Protein AF-A0A7W1EL22-F1 (afdb_monomer)

Sequence (175 aa):
MNAGDLVKHTGKPEWGIGVVVDCTGDKCTIHFEQKGRLVLQLAAAGPHLAAVPRAGVAADSALLDATRWHSIALPAEQRVKKSKATTTTGAACATCIRPLNRSQYSEDKKLKSCPRCSSKDGREHVFYDYPDAFGQTDARVSDASPDGAQSYCATCRTNDEPLRGARRCSSIALR

Solvent-accessible surface area (backbone atoms only — not comparable to full-atom values): 10234 Å² total; per-residue (Å²): 136,53,63,74,41,39,32,29,38,72,89,43,64,83,30,40,61,18,32,26,69,40,66,62,87,64,34,32,35,30,42,18,74,70,67,39,80,41,81,39,45,41,86,76,40,46,91,34,49,44,78,48,65,76,89,78,53,68,92,83,43,71,89,73,43,77,71,55,64,72,62,70,54,72,72,84,83,70,73,68,75,78,69,77,80,70,81,66,88,47,52,45,14,78,72,78,65,48,49,17,70,49,64,48,66,38,84,84,56,46,30,36,23,22,18,66,55,4,50,72,64,51,44,41,37,32,24,35,55,41,60,77,44,34,39,64,40,78,95,48,45,39,95,95,35,74,70,6,61,49,72,44,31,48,36,74,71,69,74,53,74,82,67,86,82,64,41,45,44,84,80,44,83,75,126

Foldseek 3Di:
DAALWWKAFQVCCQQPIWGFHHDDPQWTWIQGPRPGTDIDGCVVRVVRIDTDPPVPDPPPDCSVDPVSVVVVPDPPVPPPPPPVPPPPVAQAAQQPRHHLLFWDAAPVSQKIFASVVSSVVSHWTWIDGPPVQFDADPVQCDPVRNRNTHNHGPCVVVVHDDDPPIDTPVRGDRD

Nearest PDB structures (foldseek):
  7egt-assembly2_B  TM=9.071E-01  e=9.496E-03  Thermus thermophilus
  8vp6-assembly1_B  TM=7.634E-01  e=5.469E-01  Acetivibrio thermocellus ATCC 27405
  9f6c-assembly2_B  TM=6.593E-01  e=3.825E-01  Bos taurus
  6v9z-assembly1_B  TM=7.466E-01  e=2.427E+00  Acetivibrio thermocellus ATCC 27405
  7t56-assembly1_B  TM=8.479E-01  e=3.471E+00  Acetivibrio thermocellus

Mean predicted aligned error: 17.58 Å

Structure (mmCIF, N/CA/C/O backbone):
data_AF-A0A7W1EL22-F1
#
_entry.id   AF-A0A7W1EL22-F1
#
loop_
_atom_site.group_PDB
_atom_site.id
_atom_site.type_symbol
_atom_site.label_atom_id
_atom_site.label_alt_id
_atom_site.label_comp_id
_atom_site.label_asym_id
_atom_site.label_entity_id
_atom_site.label_seq_id
_atom_site.pdbx_PDB_ins_code
_atom_site.Cartn_x
_atom_site.Cartn_y
_atom_site.Cartn_z
_atom_site.occupancy
_atom_site.B_iso_or_equiv
_atom_site.auth_seq_id
_atom_site.auth_comp_id
_atom_site.auth_asym_id
_atom_site.auth_atom_id
_atom_site.pdbx_PDB_model_num
ATOM 1 N N . MET A 1 1 ? -15.510 26.314 23.725 1.00 65.56 1 MET A N 1
ATOM 2 C CA . MET A 1 1 ? -14.854 25.170 24.390 1.00 65.56 1 MET A CA 1
ATOM 3 C C . MET A 1 1 ? -13.384 25.508 24.451 1.00 65.56 1 MET A C 1
ATOM 5 O O . MET A 1 1 ? -12.815 25.806 23.410 1.00 65.56 1 MET A O 1
ATOM 9 N N . ASN A 1 2 ? -12.817 25.543 25.644 1.00 69.75 2 ASN A N 1
ATOM 10 C CA . ASN A 1 2 ? -11.415 25.829 25.901 1.00 69.75 2 ASN A CA 1
ATOM 11 C C . ASN A 1 2 ? -10.705 24.547 26.347 1.00 69.75 2 ASN A C 1
ATOM 13 O O . ASN A 1 2 ? -11.344 23.592 26.792 1.00 69.75 2 ASN A O 1
ATOM 17 N N . ALA A 1 3 ? -9.377 24.525 26.244 1.00 73.69 3 ALA A N 1
ATOM 18 C CA . ALA A 1 3 ? -8.584 23.467 26.859 1.00 73.69 3 ALA A CA 1
ATOM 19 C C . ALA A 1 3 ? -8.861 23.420 28.375 1.00 73.69 3 ALA A C 1
ATOM 21 O O . ALA A 1 3 ? -8.898 24.453 29.042 1.00 73.69 3 ALA A O 1
ATOM 22 N N . GLY A 1 4 ? -9.098 22.221 28.901 1.00 72.06 4 GLY A N 1
ATOM 23 C CA . GLY A 1 4 ? -9.503 21.966 30.282 1.00 72.06 4 GLY A CA 1
ATOM 24 C C . GLY A 1 4 ? -11.015 21.858 30.510 1.00 72.06 4 GLY A C 1
ATOM 25 O O . GLY A 1 4 ? -11.419 21.445 31.597 1.00 72.06 4 GLY A O 1
ATOM 26 N N . ASP A 1 5 ? -11.860 22.177 29.521 1.00 78.81 5 ASP A N 1
ATOM 27 C CA . ASP A 1 5 ? -13.311 22.008 29.659 1.00 78.81 5 ASP A CA 1
ATOM 28 C C . ASP A 1 5 ? -13.713 20.528 29.663 1.00 78.81 5 ASP A C 1
ATOM 30 O O . ASP A 1 5 ? -13.259 19.730 28.838 1.00 78.81 5 ASP A O 1
ATOM 34 N N . LEU A 1 6 ? -14.623 20.173 30.571 1.00 82.75 6 LEU A N 1
ATOM 35 C CA . LEU A 1 6 ? -15.207 18.838 30.655 1.00 82.75 6 LEU A CA 1
ATOM 36 C C . LEU A 1 6 ? -16.430 18.749 29.748 1.00 82.75 6 LEU A C 1
ATOM 38 O O . LEU A 1 6 ? -17.367 19.546 29.837 1.00 82.75 6 LEU A O 1
ATOM 42 N N . VAL A 1 7 ? -16.435 17.745 28.884 1.00 85.44 7 VAL A N 1
ATOM 43 C CA . VAL A 1 7 ? -17.465 17.525 27.876 1.00 85.44 7 VAL A CA 1
ATOM 44 C C . VAL A 1 7 ? -17.896 16.067 27.882 1.00 85.44 7 VAL A C 1
ATOM 46 O O . VAL A 1 7 ? -17.086 15.157 28.013 1.00 85.44 7 VAL A O 1
ATOM 49 N N . LYS A 1 8 ? -19.189 15.817 27.702 1.00 86.06 8 LYS A N 1
ATOM 50 C CA . LYS A 1 8 ? -19.729 14.476 27.459 1.00 86.06 8 LYS A CA 1
ATOM 51 C C . LYS A 1 8 ? -20.342 14.421 26.072 1.00 86.06 8 LYS A C 1
ATOM 53 O O . LYS A 1 8 ? -20.969 15.384 25.628 1.00 86.06 8 LYS A O 1
ATOM 58 N N . HIS A 1 9 ? -20.194 13.288 25.397 1.00 83.56 9 HIS A N 1
ATOM 59 C CA . HIS A 1 9 ? -20.795 13.102 24.084 1.00 83.56 9 HIS A CA 1
ATOM 60 C C . HIS A 1 9 ? -22.232 12.573 24.223 1.00 83.56 9 HIS A C 1
ATOM 62 O O . HIS A 1 9 ? -22.445 11.436 24.638 1.00 83.56 9 HIS A O 1
ATOM 68 N N . THR A 1 10 ? -23.235 13.373 23.863 1.00 81.00 10 THR A N 1
ATOM 69 C CA . THR A 1 10 ? -24.665 13.043 24.012 1.00 81.00 10 THR A CA 1
ATOM 70 C C . THR A 1 10 ? -25.090 11.870 23.134 1.00 81.00 10 THR A C 1
ATOM 72 O O . THR A 1 10 ? -25.875 11.036 23.568 1.00 81.00 10 THR A O 1
ATOM 75 N N . GLY A 1 11 ? -24.523 11.745 21.930 1.00 79.69 11 GLY A N 1
ATOM 76 C CA . GLY A 1 11 ? -24.795 10.614 21.036 1.00 79.69 11 GLY A CA 1
ATOM 77 C C . GLY A 1 11 ? -24.053 9.322 21.402 1.00 79.69 11 GLY A C 1
ATOM 78 O O . GLY A 1 11 ? -24.333 8.274 20.828 1.00 79.69 11 GLY A O 1
ATOM 79 N N . LYS A 1 12 ? -23.075 9.392 22.318 1.00 78.69 12 LYS A N 1
ATOM 80 C CA . LYS A 1 12 ? -22.185 8.279 22.685 1.00 78.69 12 LYS A CA 1
ATOM 81 C C . LYS A 1 12 ? -21.843 8.336 24.178 1.00 78.69 12 LYS A C 1
ATOM 83 O O . LYS A 1 12 ? -20.697 8.610 24.533 1.00 78.69 12 LYS A O 1
ATOM 88 N N . PRO A 1 13 ? -22.825 8.061 25.057 1.00 76.19 13 PRO A N 1
ATOM 89 C CA . PRO A 1 13 ? -22.608 8.092 26.503 1.00 76.19 13 PRO A CA 1
ATOM 90 C C . PRO A 1 13 ? -21.583 7.044 26.970 1.00 76.19 13 PRO A C 1
ATOM 92 O O . PRO A 1 13 ? -20.937 7.241 27.992 1.00 76.19 13 PRO A O 1
ATOM 95 N N . GLU A 1 14 ? -21.378 5.976 26.187 1.00 77.56 14 GLU A N 1
ATOM 96 C CA . GLU A 1 14 ? -20.366 4.928 26.404 1.00 77.56 14 GLU A CA 1
ATOM 97 C C . GLU A 1 14 ? -18.918 5.455 26.477 1.00 77.56 14 GLU A C 1
ATOM 99 O O . GLU A 1 14 ? -18.052 4.782 27.024 1.00 77.56 14 GLU A O 1
ATOM 104 N N . TRP A 1 15 ? -18.628 6.653 25.953 1.00 81.19 15 TRP A N 1
ATOM 105 C CA . TRP A 1 15 ? -17.283 7.242 26.030 1.00 81.19 15 TRP A CA 1
ATOM 106 C C . TRP A 1 15 ? -16.985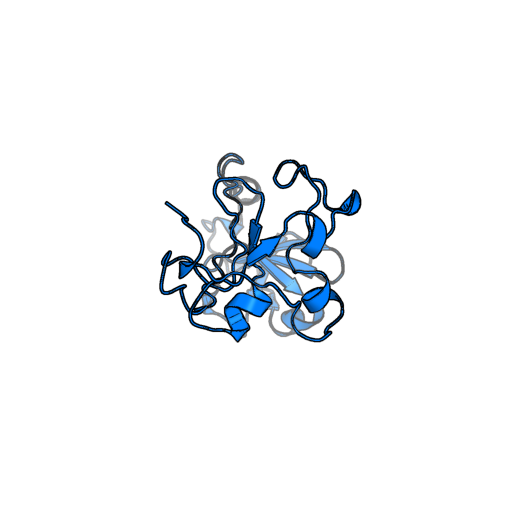 7.874 27.394 1.00 81.19 15 TRP A C 1
ATOM 108 O O . TRP A 1 15 ? -15.826 8.164 27.696 1.00 81.19 15 TRP A O 1
ATOM 118 N N . GLY A 1 16 ? -18.010 8.049 28.228 1.00 80.75 16 GLY A N 1
ATOM 119 C CA . GLY A 1 16 ? -17.889 8.699 29.524 1.00 80.75 16 GLY A CA 1
ATOM 120 C C . GLY A 1 16 ? -17.652 10.204 29.407 1.00 80.75 16 GLY A C 1
ATOM 121 O O . GLY A 1 16 ? -17.974 10.845 28.400 1.00 80.75 16 GLY A O 1
ATOM 122 N N . ILE A 1 17 ? -17.104 10.777 30.477 1.00 82.56 17 ILE A N 1
ATOM 123 C CA . ILE A 1 17 ? -16.713 12.184 30.515 1.00 82.56 17 ILE A CA 1
ATOM 124 C C . ILE A 1 17 ? -15.363 12.308 29.815 1.00 82.56 17 ILE A C 1
ATOM 126 O O . ILE A 1 17 ? -14.441 11.526 30.046 1.00 82.56 17 ILE A O 1
ATOM 130 N N . GLY A 1 18 ? -15.273 13.273 28.914 1.00 83.69 18 GLY A N 1
ATOM 131 C CA . GLY A 1 18 ? -14.040 13.650 28.265 1.00 83.69 18 GLY A CA 1
ATOM 132 C C . GLY A 1 18 ? -13.611 15.039 28.659 1.00 83.69 18 GLY A C 1
ATOM 133 O O . GLY A 1 18 ? -14.397 15.854 29.136 1.00 83.69 18 GLY A O 1
ATOM 134 N N . VAL A 1 19 ? -12.337 15.306 28.443 1.00 85.00 19 VAL A N 1
ATOM 135 C CA . VAL A 1 19 ? -11.763 16.605 28.722 1.00 85.00 19 VAL A CA 1
ATOM 136 C C . VAL A 1 19 ? -11.040 17.145 27.508 1.00 85.00 19 VAL A C 1
ATOM 138 O O . VAL A 1 19 ? -10.317 16.423 26.818 1.00 85.00 19 VAL A O 1
ATOM 141 N N . VAL A 1 20 ? -11.294 18.407 27.194 1.00 84.81 20 VAL A N 1
ATOM 142 C CA . VAL A 1 20 ? -10.697 19.075 26.044 1.00 84.81 20 VAL A CA 1
ATOM 143 C C . VAL A 1 20 ? -9.217 19.289 26.346 1.00 84.81 20 VAL A C 1
ATOM 145 O O . VAL A 1 20 ? -8.860 20.017 27.263 1.00 84.81 20 VAL A O 1
ATOM 148 N N . VAL A 1 21 ? -8.346 18.634 25.591 1.00 81.88 21 VAL A N 1
ATOM 149 C CA . VAL A 1 21 ? -6.890 18.763 25.724 1.00 81.88 21 VAL A CA 1
ATOM 150 C C . VAL A 1 21 ? -6.404 19.984 24.958 1.00 81.88 21 VAL A C 1
ATOM 152 O O . VAL A 1 21 ? -5.598 20.753 25.461 1.00 81.88 21 VAL A O 1
ATOM 155 N N . ASP A 1 22 ? -6.901 20.151 23.735 1.00 79.19 22 ASP A N 1
ATOM 156 C CA . ASP A 1 22 ? -6.503 21.231 22.842 1.00 79.19 22 ASP A CA 1
ATOM 157 C C . ASP A 1 22 ? -7.590 21.464 21.792 1.00 79.19 22 ASP A C 1
ATOM 159 O O . ASP A 1 22 ? -8.222 20.508 21.338 1.00 79.19 22 ASP A O 1
ATOM 163 N N . CYS A 1 23 ? -7.786 22.712 21.381 1.00 78.50 23 CYS A N 1
ATOM 164 C CA . CYS A 1 23 ? -8.626 23.054 20.241 1.00 78.50 23 CYS A CA 1
ATOM 165 C C . CYS A 1 23 ? -7.804 23.886 19.261 1.00 78.50 23 CYS A C 1
ATOM 167 O O . CYS A 1 23 ? -7.547 25.064 19.494 1.00 78.50 23 CYS A O 1
ATOM 169 N N . THR A 1 24 ? -7.426 23.268 18.145 1.00 77.56 24 THR A N 1
ATOM 170 C CA . THR A 1 24 ? -6.700 23.925 17.059 1.00 77.56 24 THR A CA 1
ATOM 171 C C . THR A 1 24 ? -7.654 24.116 15.879 1.00 77.56 24 THR A C 1
ATOM 173 O O . THR A 1 24 ? -7.997 23.157 15.179 1.00 77.56 24 THR A O 1
ATOM 176 N N . GLY A 1 25 ? -8.083 25.362 15.651 1.00 80.44 25 GLY A N 1
ATOM 177 C CA . GLY A 1 25 ? -8.998 25.729 14.564 1.00 80.44 25 GLY A CA 1
ATOM 178 C C . GLY A 1 25 ? -10.328 24.973 14.651 1.00 80.44 25 GLY A C 1
ATOM 179 O O . GLY A 1 25 ? -11.027 25.043 15.657 1.00 80.44 25 GLY A O 1
ATOM 180 N N . ASP A 1 26 ? -10.654 24.203 13.613 1.00 83.69 26 ASP A N 1
ATOM 181 C CA . ASP A 1 26 ? -11.903 23.433 13.507 1.00 83.69 26 ASP A CA 1
ATOM 182 C C . ASP A 1 26 ? -11.867 22.054 14.189 1.00 83.69 26 ASP A C 1
ATOM 184 O O . ASP A 1 26 ? -12.791 21.248 14.029 1.00 83.69 26 ASP A O 1
ATOM 188 N N . LYS A 1 27 ? -10.783 21.719 14.897 1.00 82.69 27 LYS A N 1
ATOM 189 C CA . LYS A 1 27 ? -10.592 20.404 15.521 1.00 82.69 27 LYS A CA 1
ATOM 190 C C . LYS A 1 27 ? -10.289 20.553 17.003 1.00 82.69 27 LYS A C 1
ATOM 192 O O . LYS A 1 27 ? -9.350 21.243 17.382 1.00 82.69 27 LYS A O 1
ATOM 197 N N . CYS A 1 28 ? -11.031 19.822 17.825 1.00 83.62 28 CYS A N 1
ATOM 198 C CA . CYS A 1 28 ? -10.761 19.700 19.249 1.00 83.62 28 CYS A CA 1
ATOM 199 C C . CYS A 1 28 ? -10.306 18.279 19.575 1.00 83.62 28 CYS A C 1
ATOM 201 O O . CYS A 1 28 ? -10.952 17.289 19.229 1.00 83.62 28 CYS A O 1
ATOM 203 N N . THR A 1 29 ? -9.173 18.181 20.255 1.00 84.94 29 THR A N 1
ATOM 204 C CA . THR A 1 29 ? -8.691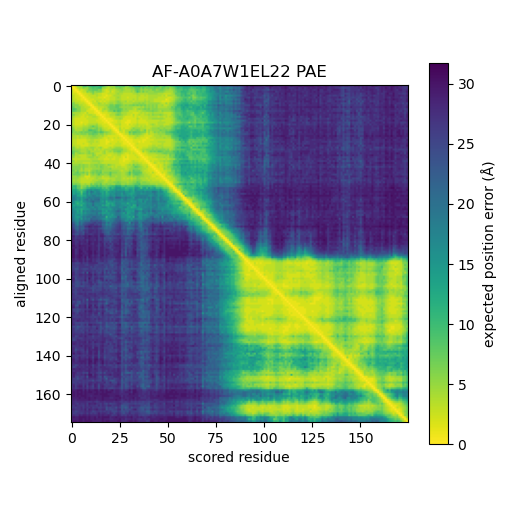 16.955 20.875 1.00 84.94 29 THR A CA 1
ATOM 205 C C . THR A 1 29 ? -9.342 16.830 22.240 1.00 84.94 29 THR A C 1
ATOM 207 O O . THR A 1 29 ? -9.096 17.649 23.118 1.00 84.94 29 THR A O 1
ATOM 210 N N . ILE A 1 30 ? -10.140 15.789 22.436 1.00 87.06 30 ILE A N 1
ATOM 211 C CA . ILE A 1 30 ? -10.794 15.474 23.702 1.00 87.06 30 ILE A CA 1
ATOM 212 C C . ILE A 1 30 ? -10.291 14.113 24.176 1.00 87.06 30 ILE A C 1
ATOM 214 O O . ILE A 1 30 ? -10.259 13.150 23.412 1.00 87.06 30 ILE A O 1
ATOM 218 N N . HIS A 1 31 ? -9.877 14.025 25.433 1.00 84.06 31 HIS A N 1
ATOM 219 C CA . HIS A 1 31 ? -9.520 12.768 26.073 1.00 84.06 31 HIS A CA 1
ATOM 220 C C . HIS A 1 31 ? -10.715 12.249 26.863 1.00 84.06 31 HIS A C 1
ATOM 222 O O . HIS A 1 31 ? -11.047 12.802 27.905 1.00 84.06 31 HIS A O 1
ATOM 228 N N . PHE A 1 32 ? -11.381 11.223 26.343 1.00 83.75 32 PHE A N 1
ATOM 229 C CA . PHE A 1 32 ? -12.492 10.553 27.013 1.00 83.75 32 PHE A CA 1
ATOM 230 C C . PHE A 1 32 ? -11.970 9.475 27.956 1.00 83.75 32 PHE A C 1
ATOM 232 O O . PHE A 1 32 ? -11.065 8.733 27.584 1.00 83.75 32 PHE A O 1
ATOM 239 N N . GLU A 1 33 ? -12.563 9.346 29.140 1.00 79.31 33 GLU A N 1
ATOM 240 C CA . GLU A 1 33 ? -12.137 8.358 30.138 1.00 79.31 33 GLU A CA 1
ATOM 241 C C . GLU A 1 33 ? -12.182 6.919 29.600 1.00 79.31 33 GLU A C 1
ATOM 243 O O . GLU A 1 33 ? -11.217 6.173 29.733 1.00 79.31 33 GLU A O 1
ATOM 248 N N . GLN A 1 34 ? -13.277 6.546 28.931 1.00 74.31 34 GLN A N 1
ATOM 249 C CA . GLN A 1 34 ? -13.514 5.160 28.508 1.00 74.31 34 GLN A CA 1
ATOM 250 C C . GLN A 1 34 ? -12.998 4.873 27.092 1.00 74.31 34 GLN A C 1
ATOM 252 O O . GLN A 1 34 ? -12.689 3.736 26.737 1.00 74.31 34 GLN A O 1
ATOM 257 N N . LYS A 1 35 ? -12.906 5.908 26.248 1.00 73.19 35 LYS A N 1
ATOM 258 C CA . LYS A 1 35 ? -12.500 5.778 24.839 1.00 73.19 35 LYS A CA 1
ATOM 259 C C . LYS A 1 35 ? -11.044 6.177 24.588 1.00 73.19 35 LYS A C 1
ATOM 261 O O . LYS A 1 35 ? -10.467 5.755 23.583 1.00 73.19 35 LYS A O 1
ATOM 266 N N . GLY A 1 36 ? -10.457 6.977 25.472 1.00 77.69 36 GLY A N 1
ATOM 267 C CA . GLY A 1 36 ? -9.146 7.589 25.299 1.00 77.69 36 GLY A CA 1
ATOM 268 C C . GLY A 1 36 ? -9.177 8.831 24.403 1.00 77.69 36 GLY A C 1
ATOM 269 O O . GLY A 1 36 ? -10.194 9.514 24.254 1.00 77.69 36 GLY A O 1
ATOM 270 N N . ARG A 1 37 ? -8.024 9.159 23.807 1.00 81.88 37 ARG A N 1
ATOM 271 C CA . ARG A 1 37 ? -7.816 10.404 23.048 1.00 81.88 37 ARG A CA 1
ATOM 272 C C . ARG A 1 37 ? -8.530 10.363 21.704 1.00 81.88 37 ARG A C 1
ATOM 274 O O . ARG A 1 37 ? -8.223 9.523 20.861 1.00 81.88 37 ARG A O 1
ATOM 281 N N . LEU A 1 38 ? -9.403 11.335 21.470 1.00 82.19 38 LEU A N 1
ATOM 282 C CA . LEU A 1 38 ? -10.167 11.475 20.242 1.00 82.19 38 LEU A CA 1
ATOM 283 C C . LEU A 1 38 ? -10.039 12.894 19.691 1.00 82.19 38 LEU A C 1
ATOM 285 O O . LEU A 1 38 ? -10.204 13.871 20.411 1.00 82.19 38 LEU A O 1
ATOM 289 N N . VAL A 1 39 ? -9.749 13.010 18.399 1.00 85.38 39 VAL A N 1
ATOM 290 C CA . VAL A 1 39 ? -9.766 14.298 17.699 1.00 85.38 39 VAL A CA 1
ATOM 291 C C . VAL A 1 39 ? -11.099 14.406 16.983 1.00 85.38 39 VAL A C 1
ATOM 293 O O . VAL A 1 39 ? -11.380 13.634 16.068 1.00 85.38 39 VAL A O 1
ATOM 296 N N . LEU A 1 40 ? -11.922 15.345 17.422 1.00 83.69 40 LEU A N 1
ATOM 297 C CA . LEU A 1 40 ? -13.249 15.588 16.886 1.00 83.69 40 LEU A CA 1
ATOM 298 C C . LEU A 1 40 ? -13.253 16.891 16.091 1.00 83.69 40 LEU A C 1
ATOM 300 O O . LEU A 1 40 ? -12.656 17.886 16.500 1.00 83.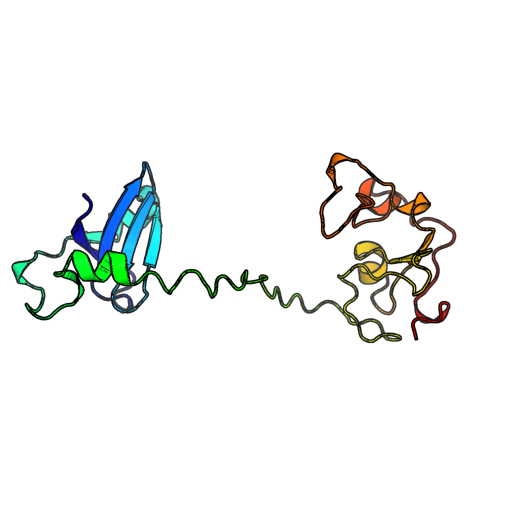69 40 LEU A O 1
ATOM 304 N N . GLN A 1 41 ? -13.932 16.889 14.943 1.00 84.31 41 GLN A N 1
ATOM 305 C CA . GLN A 1 41 ? -14.210 18.133 14.232 1.00 84.31 41 GLN A CA 1
ATOM 306 C C . GLN A 1 41 ? -15.320 18.885 14.954 1.00 84.31 41 GLN A C 1
ATOM 308 O O . GLN A 1 41 ? -16.403 18.335 15.154 1.00 84.31 41 GLN A O 1
ATOM 313 N N . LEU A 1 42 ? -15.063 20.140 15.313 1.00 79.44 42 LEU A N 1
ATOM 314 C CA . LEU A 1 42 ? -15.974 20.947 16.117 1.00 79.44 42 LEU A CA 1
ATOM 315 C C . LEU A 1 42 ? -17.315 21.176 15.405 1.00 79.44 42 LEU A C 1
ATOM 317 O O . LEU A 1 42 ? -18.353 21.117 16.050 1.00 79.44 42 LEU A O 1
ATOM 321 N N . ALA A 1 43 ? -17.315 21.324 14.077 1.00 78.69 43 ALA A N 1
ATOM 322 C CA . ALA A 1 43 ? -18.542 21.477 13.291 1.00 78.69 43 ALA A CA 1
ATOM 323 C C . ALA A 1 43 ? -19.471 20.247 13.357 1.00 78.69 43 ALA A C 1
ATOM 325 O O . ALA A 1 43 ? -20.688 20.393 13.393 1.00 78.69 43 ALA A O 1
ATOM 326 N N . ALA A 1 44 ? -18.906 19.035 13.398 1.00 79.25 44 ALA A N 1
ATOM 327 C CA . ALA A 1 44 ? -19.679 17.792 13.418 1.00 79.25 44 ALA A CA 1
ATOM 328 C C . ALA A 1 44 ? -20.005 17.325 14.844 1.00 79.25 44 ALA A C 1
ATOM 330 O O . ALA A 1 44 ? -21.086 16.806 15.104 1.00 79.25 44 ALA A O 1
ATOM 331 N N . ALA A 1 45 ? -19.065 17.497 15.775 1.00 76.12 45 ALA A N 1
ATOM 332 C CA . ALA A 1 45 ? -19.200 17.021 17.147 1.00 76.12 45 ALA A CA 1
ATOM 333 C C . ALA A 1 45 ? -19.784 18.069 18.099 1.00 76.12 45 ALA A C 1
ATOM 335 O O . ALA A 1 45 ? -20.379 17.693 19.101 1.00 76.12 45 ALA A O 1
ATOM 336 N N . GLY A 1 46 ? -19.657 19.362 17.793 1.00 75.38 46 GLY A N 1
ATOM 337 C CA . GLY A 1 46 ? -20.185 20.473 18.587 1.00 75.38 46 GLY A CA 1
ATOM 338 C C . GLY A 1 46 ? -21.628 20.287 19.073 1.00 75.38 46 GLY A C 1
ATOM 339 O O . GLY A 1 46 ? -21.839 20.375 20.281 1.00 75.38 46 GLY A O 1
ATOM 340 N N . PRO A 1 47 ? -22.611 19.947 18.211 1.00 80.44 47 PRO A N 1
ATOM 341 C CA . PRO A 1 47 ? -23.995 19.727 18.653 1.00 80.44 47 PRO A CA 1
ATOM 342 C C . PRO A 1 47 ? -24.172 18.492 19.551 1.00 80.44 47 PRO A C 1
ATOM 344 O O . PRO A 1 47 ? -25.178 18.368 20.248 1.00 80.44 47 PRO A O 1
ATOM 347 N N . HIS A 1 48 ? -23.204 17.575 19.556 1.00 81.12 48 HIS A N 1
ATOM 348 C CA . HIS A 1 48 ? -23.223 16.360 20.365 1.00 81.12 48 HIS A CA 1
ATOM 349 C C . HIS A 1 48 ? -22.342 16.445 21.614 1.00 81.12 48 HIS A C 1
ATOM 351 O O . HIS A 1 48 ? -22.306 15.497 22.393 1.00 81.12 48 HIS A O 1
ATOM 357 N N . LEU A 1 49 ? -21.635 17.550 21.837 1.00 79.88 49 LEU A N 1
ATOM 358 C CA . LEU A 1 49 ? -20.781 17.744 23.003 1.00 79.88 49 LEU A CA 1
ATOM 359 C C . LEU A 1 49 ? -21.503 18.635 24.015 1.00 79.88 49 LEU A C 1
ATOM 361 O O . LEU A 1 49 ? -21.610 19.845 23.840 1.00 79.88 49 LEU A O 1
ATOM 365 N N . ALA A 1 50 ? -21.988 18.027 25.095 1.00 82.12 50 ALA A N 1
ATOM 366 C CA . ALA A 1 50 ? -22.581 18.752 26.210 1.00 82.12 50 ALA A CA 1
ATOM 367 C C . ALA A 1 50 ? -21.507 19.070 27.255 1.00 82.12 50 ALA A C 1
ATOM 369 O O . ALA A 1 50 ? -20.796 18.170 27.707 1.00 82.12 50 ALA A O 1
ATOM 370 N N . ALA A 1 51 ? -21.411 20.335 27.664 1.00 78.81 51 ALA A N 1
ATOM 371 C CA . ALA A 1 51 ? -20.544 20.739 28.765 1.00 78.81 51 ALA A CA 1
ATOM 372 C C . ALA A 1 51 ? -21.012 20.091 30.078 1.00 78.81 51 ALA A C 1
ATOM 374 O O . ALA A 1 51 ? -22.211 20.040 30.368 1.00 78.81 51 ALA A O 1
ATOM 375 N N . VAL A 1 52 ? -20.065 19.585 30.866 1.00 74.44 52 VAL A N 1
ATOM 376 C CA . VAL A 1 52 ? -20.327 18.996 32.183 1.00 74.44 52 VAL A CA 1
ATOM 377 C C . VAL A 1 52 ? -19.767 19.938 33.248 1.00 74.44 52 VAL A C 1
ATOM 379 O O . VAL A 1 52 ? -18.572 20.235 33.217 1.00 74.44 52 VAL A O 1
ATOM 382 N N . PRO A 1 53 ? -20.586 20.431 34.197 1.00 66.44 53 PRO A N 1
ATOM 383 C CA . PRO A 1 53 ? -20.077 21.271 35.270 1.00 66.44 53 PRO A CA 1
ATOM 384 C C . PRO A 1 53 ? -19.108 20.467 36.142 1.00 66.44 53 PRO A C 1
ATOM 386 O O . PRO A 1 53 ? -19.409 19.344 36.549 1.00 66.44 53 PRO A O 1
ATOM 389 N N . ARG A 1 54 ? -17.960 21.069 36.478 1.00 57.75 54 ARG A N 1
ATOM 390 C CA . ARG A 1 54 ? -16.916 20.461 37.329 1.00 57.75 54 ARG A CA 1
ATOM 391 C C . ARG A 1 54 ? -17.437 19.973 38.687 1.00 57.75 54 ARG A C 1
ATOM 393 O O . ARG A 1 54 ? -16.847 19.071 39.261 1.00 57.75 54 ARG A O 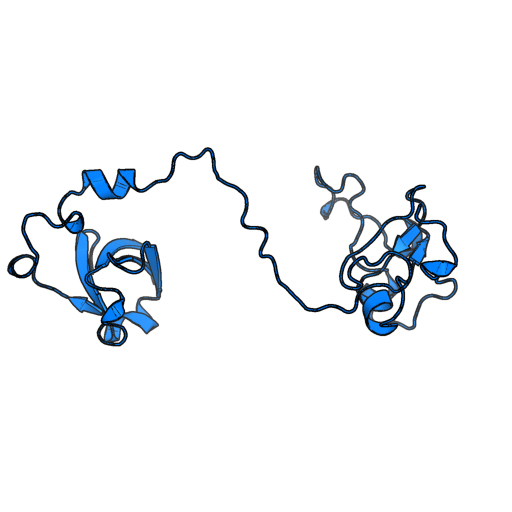1
ATOM 400 N N . ALA A 1 55 ? -18.556 20.519 39.167 1.00 56.03 55 ALA A N 1
ATOM 401 C CA . ALA A 1 55 ? -19.224 20.096 40.399 1.00 56.03 55 ALA A CA 1
ATOM 402 C C . ALA A 1 55 ? -19.835 18.678 40.337 1.00 56.03 55 ALA A C 1
ATOM 404 O O . ALA A 1 55 ? -20.148 18.111 41.376 1.00 56.03 55 ALA A O 1
ATOM 405 N N . GLY A 1 56 ? -20.020 18.109 39.139 1.00 51.75 56 GLY A N 1
ATOM 406 C CA . GLY A 1 56 ? -20.603 16.778 38.938 1.00 51.75 56 GLY A CA 1
ATOM 407 C C . GLY A 1 56 ? -19.589 15.652 38.720 1.00 51.75 56 GLY A C 1
ATOM 408 O O . GLY A 1 56 ? -19.995 14.545 38.377 1.00 51.75 56 GLY A O 1
ATOM 409 N N . VAL A 1 57 ? -18.286 15.921 38.857 1.00 54.25 57 VAL A N 1
ATOM 410 C CA . VAL A 1 57 ? -17.221 14.932 38.630 1.00 54.25 57 VAL A CA 1
ATOM 411 C C . VAL A 1 57 ? -16.579 14.567 39.962 1.00 54.25 57 VAL A C 1
ATOM 413 O O . VAL A 1 57 ? -16.256 15.448 40.755 1.00 54.25 57 VAL A O 1
ATOM 416 N N . ALA A 1 58 ? -16.426 13.265 40.220 1.00 54.00 58 ALA A N 1
ATOM 417 C CA . ALA A 1 58 ? -15.822 12.765 41.451 1.00 54.00 58 ALA A CA 1
ATOM 418 C C . ALA A 1 58 ? -14.431 13.388 41.658 1.00 54.00 58 ALA A C 1
ATOM 420 O O . ALA A 1 58 ? -13.627 13.423 40.727 1.00 54.00 58 ALA A O 1
ATOM 421 N N . ALA A 1 59 ? -14.146 13.855 42.876 1.00 52.91 59 ALA A N 1
ATOM 422 C CA . ALA A 1 59 ? -12.900 14.549 43.218 1.00 52.91 59 ALA A CA 1
ATOM 423 C C . ALA A 1 59 ? -11.626 13.702 42.993 1.00 52.91 59 ALA A C 1
ATOM 425 O O . ALA A 1 59 ? -10.544 14.263 42.868 1.00 52.91 59 ALA A O 1
ATOM 426 N N . ASP A 1 60 ? -11.767 12.375 42.898 1.00 51.75 60 ASP A N 1
ATOM 427 C CA . ASP A 1 60 ? -10.690 11.415 42.604 1.00 51.75 60 ASP A CA 1
ATOM 428 C C . ASP A 1 60 ? -10.506 11.140 41.094 1.00 51.75 60 ASP A C 1
ATOM 430 O O . ASP A 1 60 ? -9.626 10.390 40.673 1.00 51.75 60 ASP A O 1
ATOM 434 N N . SER A 1 61 ? -11.336 11.734 40.230 1.00 54.00 61 SER A N 1
ATOM 435 C CA . SER A 1 61 ? -11.256 11.460 38.798 1.00 54.00 61 SER A CA 1
ATOM 436 C C . SER A 1 61 ? -9.938 11.993 38.227 1.00 54.00 61 SER A C 1
ATOM 438 O O . SER A 1 61 ? -9.612 13.178 38.330 1.00 54.00 61 SER A O 1
ATOM 440 N N . ALA A 1 62 ? -9.190 11.106 37.561 1.00 55.47 62 ALA A N 1
ATOM 441 C CA . ALA A 1 62 ? -7.913 11.386 36.895 1.00 55.47 62 ALA A CA 1
ATOM 442 C C . ALA A 1 62 ? -7.981 12.551 35.884 1.00 55.47 62 ALA A C 1
ATOM 444 O O . ALA A 1 62 ? -6.952 13.093 35.483 1.00 55.47 62 ALA A O 1
ATOM 445 N N . LEU A 1 63 ? -9.197 12.938 35.493 1.00 52.34 63 LEU A N 1
ATOM 446 C CA . LEU A 1 63 ? -9.521 14.080 34.649 1.00 52.34 63 LEU A CA 1
ATOM 447 C C . LEU A 1 63 ? -9.419 15.440 35.358 1.00 52.34 63 LEU A C 1
ATOM 449 O O . LEU A 1 63 ? -9.615 16.447 34.696 1.00 52.34 63 LEU A O 1
ATOM 453 N N . LEU A 1 64 ? -9.149 15.523 36.664 1.00 56.22 64 LEU A N 1
ATOM 454 C CA . LEU A 1 64 ? -8.891 16.806 37.341 1.00 56.22 64 LEU A CA 1
ATOM 455 C C . LEU A 1 64 ? -7.399 17.098 37.539 1.00 56.22 64 LEU A C 1
ATOM 457 O O . LEU A 1 64 ? -7.036 18.250 37.777 1.00 56.22 64 LEU A O 1
ATOM 461 N N . ASP A 1 65 ? -6.533 16.092 37.395 1.00 55.56 65 ASP A N 1
ATOM 462 C CA . ASP A 1 65 ? -5.091 16.254 37.568 1.00 55.56 65 ASP A CA 1
ATOM 463 C C . ASP A 1 65 ? -4.405 16.568 36.229 1.00 55.56 65 ASP A C 1
ATOM 465 O O . ASP A 1 65 ? -4.106 15.677 35.433 1.00 55.56 65 ASP A O 1
ATOM 469 N N . ALA A 1 66 ? -4.162 17.856 35.967 1.00 52.66 66 ALA A N 1
ATOM 470 C CA . ALA A 1 66 ? -3.530 18.352 34.736 1.00 52.66 66 ALA A CA 1
ATOM 471 C C . ALA A 1 66 ? -2.137 17.740 34.449 1.00 52.66 66 ALA A C 1
ATOM 473 O O . ALA A 1 66 ? -1.708 17.667 33.290 1.00 52.66 66 ALA A O 1
ATOM 474 N N . THR A 1 67 ? -1.441 17.259 35.484 1.00 51.62 67 THR A N 1
ATOM 475 C CA . THR A 1 67 ? -0.123 16.605 35.392 1.00 51.62 67 THR A CA 1
ATOM 476 C C . THR A 1 67 ? -0.243 15.184 34.837 1.00 51.62 67 THR A C 1
ATOM 478 O O . THR A 1 67 ? 0.613 14.705 34.083 1.00 51.62 67 THR A O 1
ATOM 481 N N . ARG A 1 68 ? -1.353 14.508 35.143 1.00 52.03 68 ARG A N 1
ATOM 482 C CA . ARG A 1 68 ? -1.618 13.134 34.717 1.00 52.03 68 ARG A CA 1
ATOM 483 C C . ARG A 1 68 ? -1.918 13.016 33.224 1.00 52.03 68 ARG A C 1
ATOM 485 O O . ARG A 1 68 ? -1.665 11.965 32.652 1.00 52.03 68 ARG A O 1
ATOM 492 N N . TRP A 1 69 ? -2.370 14.074 32.549 1.00 52.94 69 TRP A N 1
ATOM 493 C CA . TRP A 1 69 ? -2.742 13.986 31.128 1.00 52.94 69 TRP A CA 1
ATOM 494 C C . TRP A 1 69 ? -1.532 14.115 30.206 1.00 52.94 69 TRP A C 1
ATOM 496 O O . TRP A 1 69 ? -1.467 13.446 29.176 1.00 52.94 69 TRP A O 1
ATOM 506 N N . HIS A 1 70 ? -0.544 14.918 30.609 1.00 50.00 70 HIS A N 1
ATOM 507 C CA . HIS A 1 70 ? 0.760 14.978 29.945 1.00 50.00 70 HIS A CA 1
ATOM 508 C C . HIS A 1 70 ? 1.535 13.658 30.091 1.00 50.00 70 HIS A C 1
ATOM 510 O O . HIS A 1 70 ? 2.335 13.312 29.225 1.00 50.00 70 HIS A O 1
ATOM 516 N N . SER A 1 71 ? 1.244 12.890 31.145 1.00 46.84 71 SER A N 1
ATOM 517 C CA . SER A 1 71 ? 1.955 11.656 31.502 1.00 46.84 71 SER A CA 1
ATOM 518 C C . SER A 1 71 ? 1.278 10.368 30.999 1.00 46.84 71 SER A C 1
ATOM 520 O O . SER A 1 71 ? 1.808 9.283 31.208 1.00 46.84 71 SER A O 1
ATOM 522 N N . ILE A 1 72 ? 0.149 10.462 30.276 1.00 49.09 72 ILE A N 1
ATOM 523 C CA . ILE A 1 72 ? -0.411 9.352 29.464 1.00 49.09 72 ILE A CA 1
ATOM 524 C C . ILE A 1 72 ? 0.188 9.384 28.037 1.00 49.09 72 ILE A C 1
ATOM 526 O O . ILE A 1 72 ? -0.329 8.800 27.085 1.00 49.09 72 ILE A O 1
ATOM 530 N N . ALA A 1 73 ? 1.324 10.061 27.853 1.00 45.06 73 ALA A N 1
ATOM 531 C CA . ALA A 1 73 ? 2.242 9.701 26.788 1.00 45.06 73 ALA A CA 1
ATOM 532 C C . ALA A 1 73 ? 2.914 8.384 27.198 1.00 45.06 73 ALA A C 1
ATOM 534 O O . ALA A 1 73 ? 3.744 8.356 28.103 1.00 45.06 73 ALA A O 1
ATOM 535 N N . LEU A 1 74 ? 2.541 7.285 26.536 1.00 43.34 74 LEU A N 1
ATOM 536 C CA . LEU A 1 74 ? 3.369 6.077 26.515 1.00 43.34 74 LEU A CA 1
ATOM 537 C C . LEU A 1 74 ? 4.837 6.496 26.296 1.00 43.34 74 LEU A C 1
ATOM 539 O O . LEU A 1 74 ? 5.065 7.375 25.453 1.00 43.34 74 LEU A O 1
ATOM 543 N N . PRO A 1 75 ? 5.818 5.900 27.004 1.00 39.41 75 PRO A N 1
ATOM 544 C CA . PRO A 1 75 ? 7.225 6.157 26.724 1.00 39.41 75 PRO A CA 1
ATOM 545 C C . PRO A 1 75 ? 7.456 6.008 25.217 1.00 39.41 75 PRO A C 1
ATOM 547 O O . PRO A 1 75 ? 6.972 5.063 24.586 1.00 39.41 75 PRO A O 1
ATOM 550 N N . ALA A 1 76 ? 8.150 6.987 24.634 1.00 47.59 76 ALA A N 1
ATOM 551 C CA . ALA A 1 76 ? 8.315 7.191 23.192 1.00 47.59 76 ALA A CA 1
ATOM 552 C C . ALA A 1 76 ? 9.007 6.025 22.444 1.00 47.59 76 ALA A C 1
ATOM 554 O O . ALA A 1 76 ? 9.235 6.102 21.237 1.00 47.59 76 ALA A O 1
ATOM 555 N N . GLU A 1 77 ? 9.298 4.928 23.134 1.00 44.72 77 GLU A N 1
ATOM 556 C CA . GLU A 1 77 ? 10.089 3.791 22.672 1.00 44.72 77 GLU A CA 1
ATOM 557 C C . GLU A 1 77 ? 9.242 2.663 22.067 1.00 44.72 77 GLU A C 1
ATOM 559 O O . GLU A 1 77 ? 9.773 1.763 21.423 1.00 44.72 77 GLU A O 1
ATOM 564 N N . GLN A 1 78 ? 7.910 2.742 22.158 1.00 48.94 78 GLN A N 1
ATOM 565 C CA . GLN A 1 78 ? 7.005 1.854 21.417 1.00 48.94 78 GLN A CA 1
ATOM 566 C C . GLN A 1 78 ? 6.195 2.603 20.361 1.00 48.94 78 GLN A C 1
ATOM 568 O O . GLN A 1 78 ? 5.006 2.368 20.149 1.00 48.94 78 GLN A O 1
ATOM 573 N N . ARG A 1 79 ? 6.869 3.457 19.585 1.00 43.16 79 ARG A N 1
ATOM 574 C CA . ARG A 1 79 ? 6.386 3.830 18.252 1.00 43.16 79 ARG A CA 1
ATOM 575 C C . ARG A 1 79 ? 6.629 2.668 17.284 1.00 43.16 79 ARG A C 1
ATOM 577 O O . ARG A 1 79 ? 7.303 2.819 16.268 1.00 43.16 79 ARG A O 1
ATOM 584 N N . VAL A 1 80 ? 6.030 1.506 17.560 1.00 42.19 80 VAL A N 1
ATOM 585 C CA . VAL A 1 80 ? 5.747 0.554 16.488 1.00 42.19 80 VAL A CA 1
ATOM 586 C C . VAL A 1 80 ? 4.765 1.290 15.597 1.00 42.19 80 VAL A C 1
ATOM 588 O O . VAL A 1 80 ? 3.607 1.504 15.959 1.00 42.19 80 VAL A O 1
ATOM 591 N N . LYS A 1 81 ? 5.265 1.776 14.456 1.00 39.47 81 LYS A N 1
ATOM 592 C CA . LYS A 1 81 ? 4.438 2.261 13.356 1.00 39.47 81 LYS A CA 1
ATOM 593 C C . LYS A 1 81 ? 3.337 1.215 13.210 1.00 39.47 81 LYS A C 1
ATOM 595 O O . LYS A 1 81 ? 3.639 0.083 12.842 1.00 39.47 81 LYS A O 1
ATOM 600 N N . LYS A 1 82 ? 2.091 1.553 13.571 1.00 39.12 82 LYS A N 1
ATOM 601 C CA . LYS A 1 82 ? 0.921 0.743 13.229 1.00 39.12 82 LYS A CA 1
ATOM 602 C C . LYS A 1 82 ? 0.874 0.752 11.709 1.00 39.12 82 LYS A C 1
ATOM 604 O O . LYS A 1 82 ? 0.213 1.588 11.099 1.00 39.12 82 LYS A O 1
ATOM 609 N N . SER A 1 83 ? 1.645 -0.146 11.103 1.00 43.25 83 SER A N 1
ATOM 610 C CA . SER A 1 83 ? 1.414 -0.666 9.775 1.00 43.25 83 SER A CA 1
ATOM 611 C C . SER A 1 83 ? -0.044 -1.045 9.817 1.00 43.25 83 SER A C 1
ATOM 613 O O . SER A 1 83 ? -0.427 -1.953 10.552 1.00 43.25 83 SER A O 1
ATOM 615 N N . LYS A 1 84 ? -0.875 -0.240 9.160 1.00 39.56 84 LYS A N 1
ATOM 616 C CA . LYS A 1 84 ? -2.282 -0.530 8.967 1.00 39.56 84 LYS A CA 1
ATOM 617 C C . LYS A 1 84 ? -2.275 -1.904 8.311 1.00 39.56 84 LYS A C 1
ATOM 619 O O . LYS A 1 84 ? -1.999 -1.997 7.115 1.00 39.56 84 LYS A O 1
ATOM 624 N N . ALA A 1 85 ? -2.454 -2.960 9.107 1.00 46.72 85 ALA A N 1
ATOM 625 C CA . ALA A 1 85 ? -2.725 -4.301 8.636 1.00 46.72 85 ALA A CA 1
ATOM 626 C C . ALA A 1 85 ? -4.098 -4.187 7.992 1.00 46.72 85 ALA A C 1
ATOM 628 O O . ALA A 1 85 ? -5.143 -4.426 8.586 1.00 46.72 85 ALA A O 1
ATOM 629 N N . THR A 1 86 ? -4.073 -3.633 6.787 1.00 40.03 86 THR A N 1
ATOM 630 C CA . THR A 1 86 ? -5.180 -3.635 5.873 1.00 40.03 86 THR A CA 1
ATOM 631 C C . THR A 1 86 ? -5.197 -5.081 5.442 1.00 40.03 86 THR A C 1
ATOM 633 O O . THR A 1 86 ? -4.484 -5.472 4.520 1.00 40.03 86 THR A O 1
ATOM 636 N N . THR A 1 87 ? -5.932 -5.897 6.192 1.00 41.53 87 THR A N 1
ATOM 637 C CA . THR A 1 87 ? -6.389 -7.210 5.755 1.00 41.53 87 THR A CA 1
ATOM 638 C C . THR A 1 87 ? -7.339 -6.962 4.588 1.00 41.53 87 THR A C 1
ATOM 640 O O . THR A 1 87 ? -8.551 -7.097 4.685 1.00 41.53 87 THR A O 1
ATOM 643 N N . THR A 1 88 ? -6.790 -6.486 3.472 1.00 45.50 88 THR A N 1
ATOM 644 C CA . THR A 1 88 ? -7.378 -6.724 2.173 1.00 45.50 88 THR A CA 1
ATOM 645 C C . THR A 1 88 ? -7.123 -8.198 1.957 1.00 45.50 88 THR A C 1
ATOM 647 O O . THR A 1 88 ? -5.974 -8.596 1.767 1.00 45.50 88 THR A O 1
ATOM 650 N N . THR A 1 89 ? -8.179 -8.997 2.057 1.00 55.88 89 THR A N 1
ATOM 651 C CA . THR A 1 89 ? -8.230 -10.384 1.597 1.00 55.88 89 THR A CA 1
ATOM 652 C C . THR A 1 89 ? -7.943 -10.399 0.093 1.00 55.88 89 THR A C 1
ATOM 654 O O . THR A 1 89 ? -8.839 -10.515 -0.734 1.00 55.88 89 THR A O 1
ATOM 657 N N . GLY A 1 90 ? -6.694 -10.143 -0.286 1.00 62.00 90 GLY A N 1
ATOM 658 C CA . GLY A 1 90 ? -6.205 -10.329 -1.638 1.00 62.00 90 GLY A CA 1
ATOM 659 C C . GLY A 1 90 ? -5.986 -11.817 -1.837 1.00 62.00 90 GLY A C 1
ATOM 660 O O . GLY A 1 90 ? -5.452 -12.477 -0.944 1.00 62.00 90 GLY A O 1
ATOM 661 N N . ALA A 1 91 ? -6.402 -12.340 -2.989 1.00 81.56 91 ALA A N 1
ATOM 662 C CA . ALA A 1 91 ? -6.092 -13.711 -3.369 1.00 81.56 91 ALA A CA 1
ATOM 663 C C . ALA A 1 91 ? -4.582 -13.971 -3.197 1.00 81.56 91 ALA A C 1
ATOM 665 O O . ALA A 1 91 ? -3.749 -13.104 -3.489 1.00 81.56 91 ALA A O 1
ATOM 666 N N . ALA A 1 92 ? -4.237 -15.131 -2.644 1.00 89.25 92 ALA A N 1
ATOM 667 C CA . ALA A 1 92 ? -2.853 -15.549 -2.470 1.00 89.25 92 ALA A CA 1
ATOM 668 C C . ALA A 1 92 ? -2.339 -16.194 -3.759 1.00 89.25 92 ALA A C 1
ATOM 670 O O . ALA A 1 92 ? -3.093 -16.821 -4.499 1.00 89.25 92 ALA A O 1
ATOM 671 N N . CYS A 1 93 ? -1.045 -16.049 -4.022 1.00 89.81 93 CYS A N 1
ATOM 672 C CA . CYS A 1 93 ? -0.403 -16.736 -5.127 1.00 89.81 93 CYS A CA 1
ATOM 673 C C . CYS A 1 93 ? -0.377 -18.244 -4.861 1.00 89.81 93 CYS A C 1
ATOM 675 O O . CYS A 1 93 ? 0.122 -18.665 -3.824 1.00 89.81 93 CYS A O 1
ATOM 677 N N . ALA A 1 94 ? -0.823 -19.054 -5.821 1.00 88.75 94 ALA A N 1
ATOM 678 C CA . ALA A 1 94 ? -0.810 -20.513 -5.710 1.00 88.75 94 ALA A CA 1
ATOM 679 C C . ALA A 1 94 ? 0.604 -21.112 -5.545 1.00 88.75 94 ALA A C 1
ATOM 681 O O . ALA A 1 94 ? 0.748 -22.187 -4.973 1.00 88.75 94 ALA A O 1
ATOM 682 N N . THR A 1 95 ? 1.641 -20.411 -6.018 1.00 88.56 95 THR A N 1
ATOM 683 C CA . THR A 1 95 ? 3.027 -20.907 -6.044 1.00 88.56 95 THR A CA 1
ATOM 684 C C . THR A 1 95 ? 3.819 -20.519 -4.796 1.00 88.56 95 THR A C 1
ATOM 686 O O . THR A 1 95 ? 4.442 -21.371 -4.174 1.00 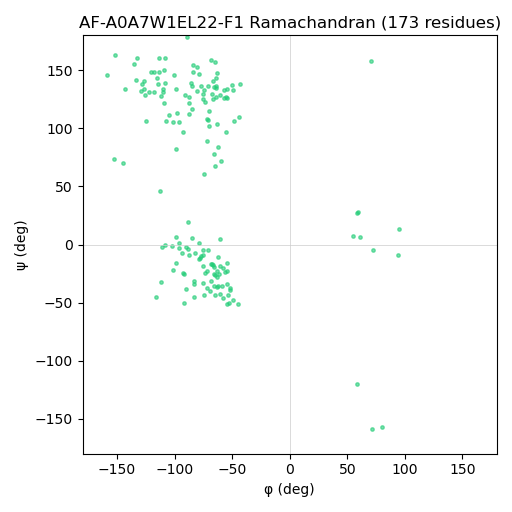88.56 95 THR A O 1
ATOM 689 N N . CYS A 1 96 ? 3.811 -19.240 -4.404 1.00 86.62 96 CYS A N 1
ATOM 690 C CA . CYS A 1 96 ? 4.608 -18.765 -3.263 1.00 86.62 96 CYS A CA 1
ATOM 691 C C . CYS A 1 96 ? 3.775 -18.418 -2.022 1.00 86.62 96 CYS A C 1
ATOM 693 O O . CYS A 1 96 ? 4.340 -17.987 -1.019 1.00 86.62 96 CYS A O 1
ATOM 695 N N . ILE A 1 97 ? 2.443 -18.565 -2.086 1.00 86.50 97 ILE A N 1
ATOM 696 C CA . ILE A 1 97 ? 1.480 -18.335 -0.989 1.00 86.50 97 ILE A CA 1
ATOM 697 C C . ILE A 1 97 ? 1.484 -16.886 -0.452 1.00 86.50 97 ILE A C 1
ATOM 699 O O . ILE A 1 97 ? 0.779 -16.535 0.492 1.00 86.50 97 ILE A O 1
ATOM 703 N N . ARG A 1 98 ? 2.234 -15.982 -1.092 1.00 87.38 98 ARG A N 1
ATOM 704 C CA . ARG A 1 98 ? 2.261 -14.550 -0.773 1.00 87.38 98 ARG A CA 1
ATOM 705 C C . ARG A 1 98 ? 1.061 -13.843 -1.416 1.00 87.38 98 ARG A C 1
ATOM 707 O O . ARG A 1 98 ? 0.535 -14.317 -2.425 1.00 87.38 98 ARG A O 1
ATOM 714 N N . PRO A 1 99 ? 0.591 -12.724 -0.844 1.00 89.31 99 PRO A N 1
ATOM 715 C CA . PRO A 1 99 ? -0.630 -12.083 -1.314 1.00 89.31 99 PRO A CA 1
ATOM 716 C C . PRO A 1 99 ? -0.398 -11.343 -2.644 1.00 89.31 99 PRO A C 1
ATOM 718 O O . PRO A 1 99 ? 0.556 -10.574 -2.780 1.00 89.31 99 PRO A O 1
ATOM 721 N N . LEU A 1 100 ? -1.292 -11.538 -3.624 1.00 88.56 100 LEU A N 1
ATOM 722 C CA . LEU A 1 100 ? -1.154 -11.006 -4.993 1.00 88.56 100 LEU A CA 1
ATOM 723 C C . LEU A 1 100 ? -1.203 -9.473 -5.065 1.00 88.56 100 LEU A C 1
ATOM 725 O O . LEU A 1 100 ? -0.714 -8.878 -6.024 1.00 88.56 100 LEU A O 1
ATOM 729 N N . ASN A 1 101 ? -1.743 -8.823 -4.035 1.00 86.31 101 ASN A N 1
ATOM 730 C CA . ASN A 1 101 ? -1.791 -7.368 -3.902 1.00 86.31 101 ASN A CA 1
ATOM 731 C C . ASN A 1 101 ? -0.459 -6.744 -3.435 1.00 86.31 101 ASN A C 1
ATOM 733 O O . ASN A 1 101 ? -0.386 -5.524 -3.272 1.00 86.31 101 ASN A O 1
ATOM 737 N N . ARG A 1 102 ? 0.595 -7.544 -3.230 1.00 86.75 102 ARG A N 1
ATOM 738 C CA . ARG A 1 102 ? 1.929 -7.073 -2.845 1.00 86.75 102 ARG A CA 1
ATOM 739 C C . ARG A 1 102 ? 2.948 -7.351 -3.949 1.00 86.75 102 ARG A C 1
ATOM 741 O O . ARG A 1 102 ? 2.946 -8.418 -4.555 1.00 86.75 102 ARG A O 1
ATOM 748 N N . SER A 1 103 ? 3.832 -6.386 -4.207 1.00 87.56 103 SER A N 1
ATOM 749 C CA . SER A 1 103 ? 4.914 -6.561 -5.180 1.00 87.56 103 SER A CA 1
ATOM 750 C C . SER A 1 103 ? 6.000 -7.443 -4.587 1.00 87.56 103 SER A C 1
ATOM 752 O O . SER A 1 103 ? 6.506 -7.162 -3.499 1.00 87.56 103 SER A O 1
ATOM 754 N N . GLN A 1 104 ? 6.383 -8.461 -5.338 1.00 88.94 104 GLN A N 1
ATOM 755 C CA . GLN A 1 104 ? 7.413 -9.428 -5.005 1.00 88.94 104 GLN A CA 1
ATOM 756 C C . GLN A 1 104 ? 8.590 -9.266 -5.960 1.00 88.94 104 GLN A C 1
ATOM 758 O O . GLN A 1 104 ? 8.406 -8.893 -7.112 1.00 88.94 104 GLN A O 1
ATOM 763 N N . TYR A 1 105 ? 9.794 -9.548 -5.485 1.00 88.38 105 TYR A N 1
ATOM 764 C CA . TYR A 1 105 ? 10.998 -9.576 -6.309 1.00 88.38 105 TYR A CA 1
ATOM 765 C C . TYR A 1 105 ? 11.462 -11.022 -6.466 1.00 88.38 105 TYR A C 1
ATOM 767 O O . TYR A 1 105 ? 11.225 -11.835 -5.569 1.00 88.38 105 TYR A O 1
ATOM 775 N N . SER A 1 106 ? 12.098 -11.324 -7.596 1.00 87.12 106 SER A N 1
ATOM 776 C CA . SER A 1 106 ? 12.873 -12.559 -7.753 1.00 87.12 106 SER A CA 1
ATOM 777 C C . SER A 1 106 ? 14.121 -12.522 -6.877 1.00 87.12 106 SER A C 1
ATOM 779 O O . SER A 1 106 ? 14.568 -11.434 -6.507 1.00 87.12 106 SER A O 1
ATOM 781 N N . GLU A 1 107 ? 14.691 -13.687 -6.570 1.00 82.81 107 GLU A N 1
ATOM 782 C CA . GLU A 1 107 ? 15.928 -13.807 -5.783 1.00 82.81 107 GLU A CA 1
ATOM 783 C C . GLU A 1 107 ? 17.061 -12.957 -6.383 1.00 82.81 107 GLU A C 1
ATOM 785 O O . GLU A 1 107 ? 17.687 -12.163 -5.684 1.00 82.81 107 GLU A O 1
ATOM 790 N N . ASP A 1 108 ? 17.217 -12.992 -7.710 1.00 81.50 108 ASP A N 1
ATOM 791 C CA . ASP A 1 108 ? 18.194 -12.183 -8.449 1.00 81.50 108 ASP A CA 1
ATOM 792 C C . ASP A 1 108 ? 17.873 -10.680 -8.505 1.00 81.50 108 ASP A C 1
ATOM 794 O O . ASP A 1 108 ? 18.612 -9.917 -9.123 1.00 81.50 108 ASP A O 1
ATOM 798 N N . LYS A 1 109 ? 16.722 -10.243 -7.976 1.00 83.00 109 LYS A N 1
ATOM 799 C CA . LYS A 1 109 ? 16.155 -8.887 -8.122 1.00 83.00 109 LYS A CA 1
ATOM 800 C C . LYS A 1 109 ? 15.977 -8.398 -9.569 1.00 83.00 109 LYS A C 1
ATOM 802 O O . LYS A 1 109 ? 15.561 -7.265 -9.765 1.00 83.00 109 LYS A O 1
ATOM 807 N N . LYS A 1 110 ? 16.197 -9.251 -10.575 1.00 86.88 110 LYS A N 1
ATOM 808 C CA . LYS A 1 110 ? 16.014 -8.956 -12.012 1.00 86.88 110 LYS A CA 1
ATOM 809 C C . LYS A 1 110 ? 14.560 -8.917 -12.457 1.00 86.88 110 LYS A C 1
ATOM 811 O O . LYS A 1 110 ? 14.258 -8.392 -13.518 1.00 86.88 110 LYS A O 1
ATOM 816 N N . LEU A 1 111 ? 13.657 -9.494 -11.672 1.00 88.69 111 LEU A N 1
ATOM 817 C CA . LEU A 1 111 ? 12.231 -9.497 -11.967 1.00 88.69 111 LEU A CA 1
ATOM 818 C C . LEU A 1 111 ? 11.469 -8.947 -10.773 1.00 88.69 111 LEU A C 1
ATOM 820 O O . LEU A 1 111 ? 11.767 -9.277 -9.621 1.00 88.69 111 LEU A O 1
ATOM 824 N N . LYS A 1 112 ? 10.440 -8.158 -11.061 1.00 89.88 112 LYS A N 1
ATOM 825 C CA . LYS A 1 112 ? 9.513 -7.635 -10.061 1.00 89.88 112 LYS A CA 1
ATOM 826 C C . LYS A 1 112 ? 8.083 -7.943 -10.482 1.00 89.88 112 LYS A C 1
ATOM 828 O O . LYS A 1 112 ? 7.733 -7.822 -11.654 1.00 89.88 112 LYS A O 1
ATOM 833 N N . SER A 1 113 ? 7.247 -8.348 -9.532 1.00 90.69 113 SER A N 1
ATOM 834 C CA . SER A 1 113 ? 5.834 -8.594 -9.771 1.00 90.69 113 SER A CA 1
ATOM 835 C C . SER A 1 113 ? 5.022 -7.316 -9.657 1.00 90.69 113 SER A C 1
ATOM 837 O O . SER A 1 113 ? 5.214 -6.499 -8.750 1.00 90.69 113 SER A O 1
ATOM 839 N N . CYS A 1 114 ? 4.096 -7.137 -10.596 1.00 90.12 114 CYS A N 1
ATOM 840 C CA . CYS A 1 114 ? 3.141 -6.046 -10.530 1.00 90.12 114 CYS A CA 1
ATOM 841 C C . CYS A 1 114 ? 1.924 -6.495 -9.706 1.00 90.12 114 CYS A C 1
ATOM 843 O O . CYS A 1 114 ? 1.243 -7.442 -10.115 1.00 90.12 114 CYS A O 1
ATOM 845 N N . PRO A 1 115 ? 1.582 -5.806 -8.600 1.00 88.88 115 PRO A N 1
ATOM 846 C CA . PRO A 1 115 ? 0.423 -6.155 -7.780 1.00 88.88 115 PRO A CA 1
ATOM 847 C C . PRO A 1 115 ? -0.891 -6.129 -8.558 1.00 88.88 115 PRO A C 1
ATOM 849 O O . PRO A 1 115 ? -1.777 -6.945 -8.331 1.00 88.88 115 PRO A O 1
ATOM 852 N N . ARG A 1 116 ? -1.017 -5.196 -9.507 1.00 88.19 116 ARG A N 1
ATOM 853 C CA . ARG A 1 116 ? -2.240 -4.999 -10.287 1.00 88.19 116 ARG A CA 1
ATOM 854 C C . ARG A 1 116 ? -2.425 -6.100 -11.333 1.00 88.19 116 ARG A C 1
ATOM 856 O O . ARG A 1 116 ? -3.513 -6.656 -11.423 1.00 88.19 116 ARG A O 1
ATOM 863 N N . CYS A 1 117 ? -1.364 -6.483 -12.050 1.00 88.69 117 CYS A N 1
ATOM 864 C CA . CYS A 1 117 ? -1.405 -7.634 -12.961 1.00 88.69 117 CYS A CA 1
ATOM 865 C C . CYS A 1 117 ? -1.625 -8.949 -12.209 1.00 88.69 117 CYS A C 1
ATOM 867 O O . CYS A 1 117 ? -2.453 -9.748 -12.623 1.00 88.69 117 CYS A O 1
ATOM 869 N N . SER A 1 118 ? -0.931 -9.136 -11.084 1.00 89.62 118 SER A N 1
ATOM 870 C CA . SER A 1 118 ? -1.079 -10.318 -10.223 1.00 89.62 118 SER A CA 1
ATOM 871 C C . SER A 1 118 ? -2.508 -10.438 -9.687 1.00 89.62 118 SER A C 1
A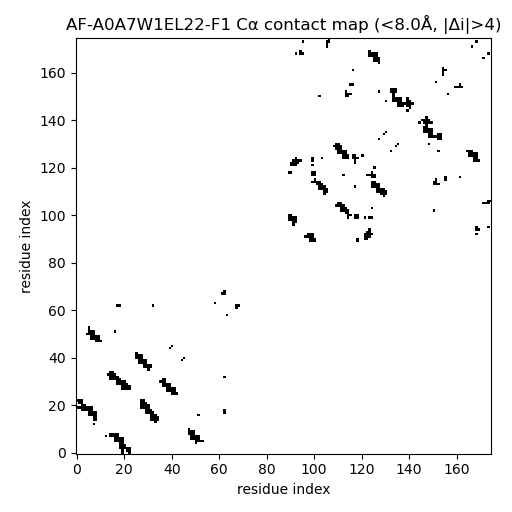TOM 873 O O . SER A 1 118 ? -3.102 -11.507 -9.724 1.00 89.62 118 SER A O 1
ATOM 875 N N . SER A 1 119 ? -3.104 -9.322 -9.256 1.00 87.69 119 SER A N 1
ATOM 876 C CA . SER A 1 119 ? -4.499 -9.294 -8.800 1.00 87.69 119 SER A CA 1
ATOM 877 C C . SER A 1 119 ? -5.502 -9.532 -9.937 1.00 87.69 119 SER A C 1
ATOM 879 O O . SER A 1 119 ? -6.557 -10.101 -9.685 1.00 87.69 119 SER A O 1
ATOM 881 N N . LYS A 1 120 ? -5.189 -9.117 -11.176 1.00 86.19 120 LYS A N 1
ATOM 882 C CA . LYS A 1 120 ? -6.022 -9.379 -12.365 1.00 86.19 120 LYS A CA 1
ATOM 883 C C . LYS A 1 120 ? -5.969 -10.849 -12.793 1.00 86.19 120 LYS A C 1
ATOM 885 O O . LYS A 1 120 ? -6.985 -11.378 -13.223 1.00 86.19 120 LYS A O 1
ATOM 890 N N . ASP A 1 121 ? -4.804 -11.487 -12.681 1.00 85.19 121 ASP A N 1
ATOM 891 C CA . ASP A 1 121 ? -4.644 -12.927 -12.921 1.00 85.19 121 ASP A CA 1
ATOM 892 C C . ASP A 1 121 ? -5.339 -13.751 -11.822 1.00 85.19 121 ASP A C 1
ATOM 894 O O . ASP A 1 121 ? -6.001 -14.747 -12.104 1.00 85.19 121 ASP A O 1
ATOM 898 N N . GLY A 1 122 ? -5.237 -13.304 -10.564 1.00 83.88 122 GLY A N 1
ATOM 899 C CA . GLY A 1 122 ? -5.960 -13.869 -9.423 1.00 83.88 122 GLY A CA 1
ATOM 900 C C . GLY A 1 122 ? -5.464 -15.243 -8.961 1.00 83.88 122 GLY A C 1
ATOM 901 O O . GLY A 1 122 ? -5.940 -15.738 -7.941 1.00 83.88 122 GLY A O 1
ATOM 902 N N . ARG A 1 123 ? -4.504 -15.852 -9.670 1.00 87.19 123 ARG A N 1
ATOM 903 C CA . ARG A 1 123 ? -3.914 -17.155 -9.330 1.00 87.19 123 ARG A CA 1
ATOM 904 C C . ARG A 1 123 ? -2.435 -17.048 -9.008 1.00 87.19 123 ARG A C 1
ATOM 906 O O . ARG A 1 123 ? -1.977 -17.635 -8.028 1.00 87.19 123 ARG A O 1
ATOM 913 N N . GLU A 1 124 ? -1.675 -16.307 -9.808 1.00 90.50 124 GLU A N 1
ATOM 914 C CA . GLU A 1 124 ? -0.224 -16.233 -9.664 1.00 90.50 124 GLU A CA 1
ATOM 915 C C . GLU A 1 124 ? 0.324 -14.812 -9.766 1.00 90.50 124 GLU A C 1
ATOM 917 O O . GLU A 1 124 ? -0.257 -13.921 -10.385 1.00 90.50 124 GLU A O 1
ATOM 922 N N . HIS A 1 125 ? 1.493 -14.591 -9.158 1.00 91.25 125 HIS A N 1
ATOM 923 C CA . HIS A 1 125 ? 2.208 -13.342 -9.368 1.00 91.25 125 HIS A CA 1
ATOM 924 C C . HIS A 1 125 ? 2.682 -13.225 -10.814 1.00 91.25 125 HIS A C 1
ATOM 926 O O . HIS A 1 125 ? 3.263 -14.156 -11.374 1.00 91.25 125 HIS A O 1
ATOM 932 N N . VAL A 1 126 ? 2.478 -12.037 -11.375 1.00 90.62 126 VAL A N 1
ATOM 933 C CA . VAL A 1 126 ? 2.879 -11.679 -12.733 1.00 90.62 126 VAL A CA 1
ATOM 934 C C . VAL A 1 126 ? 4.104 -10.775 -12.657 1.00 90.62 126 VAL A C 1
ATOM 936 O O . VAL A 1 126 ? 4.015 -9.644 -12.169 1.00 90.62 126 VAL A O 1
ATOM 939 N N . PHE A 1 127 ? 5.238 -11.298 -13.112 1.00 90.81 127 PHE A N 1
ATOM 940 C CA . PHE A 1 127 ? 6.561 -10.689 -13.084 1.00 90.81 127 PHE A CA 1
ATOM 941 C C . PHE A 1 127 ? 6.953 -10.092 -14.429 1.00 90.81 127 PHE A C 1
ATOM 943 O O . PHE A 1 127 ? 6.647 -10.644 -15.484 1.00 90.81 127 PHE A O 1
ATOM 950 N N . TYR A 1 128 ? 7.688 -8.989 -14.362 1.00 89.06 128 TYR A N 1
ATOM 951 C CA . TYR A 1 128 ? 8.301 -8.329 -15.507 1.00 89.06 128 TYR A CA 1
ATOM 952 C C . TYR A 1 128 ? 9.763 -8.007 -15.205 1.00 89.06 128 TYR A C 1
ATOM 954 O O . TYR A 1 128 ? 10.152 -7.947 -14.032 1.00 89.06 128 TYR A O 1
ATOM 962 N N . ASP A 1 129 ? 10.541 -7.779 -16.261 1.00 88.12 129 ASP A N 1
ATOM 963 C CA . ASP A 1 129 ? 11.933 -7.352 -16.172 1.00 88.12 129 ASP A CA 1
ATOM 964 C C . ASP A 1 129 ? 12.073 -6.049 -15.383 1.00 88.12 129 ASP A C 1
ATOM 966 O O . ASP A 1 129 ? 11.400 -5.044 -15.618 1.00 88.12 129 ASP A O 1
ATOM 970 N N . TYR A 1 130 ? 12.934 -6.106 -14.378 1.00 83.19 130 TYR A N 1
ATOM 971 C CA . TYR A 1 130 ? 13.271 -5.015 -13.489 1.00 83.19 130 TYR A CA 1
ATOM 972 C C . TYR A 1 130 ? 14.713 -4.575 -13.778 1.00 83.19 130 TYR A C 1
ATOM 974 O O . TYR A 1 130 ? 15.594 -5.434 -13.849 1.00 83.19 130 TYR A O 1
ATOM 982 N N . PRO A 1 131 ? 14.989 -3.262 -13.897 1.00 83.12 131 PRO A N 1
ATOM 983 C CA . PRO A 1 131 ? 14.084 -2.130 -13.648 1.00 83.12 131 PRO A CA 1
ATOM 984 C C . PRO A 1 131 ? 13.223 -1.677 -14.840 1.00 83.12 131 PRO A C 1
ATOM 986 O O . PRO A 1 131 ? 12.312 -0.869 -14.642 1.00 83.12 131 PRO A O 1
ATOM 989 N N . ASP A 1 132 ? 13.480 -2.200 -16.039 1.00 82.44 132 ASP A N 1
ATOM 990 C CA . ASP A 1 132 ? 12.955 -1.690 -17.314 1.00 82.44 132 ASP A CA 1
ATOM 991 C C . ASP A 1 132 ? 11.421 -1.532 -17.343 1.00 82.44 132 ASP A C 1
ATOM 993 O O . ASP A 1 132 ? 10.898 -0.441 -17.569 1.00 82.44 132 ASP A O 1
ATOM 997 N N . ALA A 1 133 ? 10.675 -2.572 -16.961 1.00 82.12 133 ALA A N 1
ATOM 998 C CA . ALA A 1 133 ? 9.215 -2.569 -17.047 1.00 82.12 133 ALA A CA 1
ATOM 999 C C . ALA A 1 133 ? 8.509 -1.726 -15.969 1.00 82.12 133 ALA A C 1
ATOM 1001 O O . ALA A 1 133 ? 7.288 -1.568 -16.019 1.00 82.12 133 ALA A O 1
ATOM 1002 N N . PHE A 1 134 ? 9.220 -1.220 -14.957 1.00 85.06 134 PHE A N 1
ATOM 1003 C CA . PHE A 1 134 ? 8.640 -0.434 -13.855 1.00 85.06 134 PHE A CA 1
ATOM 1004 C C . PHE A 1 134 ? 9.073 1.030 -13.899 1.00 85.06 134 PHE A C 1
ATOM 1006 O O . PHE A 1 134 ? 8.306 1.921 -13.509 1.00 85.06 134 PHE A O 1
ATOM 1013 N N . GLY A 1 135 ? 10.288 1.268 -14.385 1.00 80.62 135 GLY A N 1
ATOM 1014 C CA . GLY A 1 135 ? 10.962 2.544 -14.274 1.00 80.62 135 GLY A CA 1
ATOM 1015 C C . GLY A 1 135 ? 11.405 2.846 -12.840 1.00 80.62 135 GLY A C 1
ATOM 1016 O O . GLY A 1 135 ? 10.871 2.337 -11.844 1.00 80.62 135 G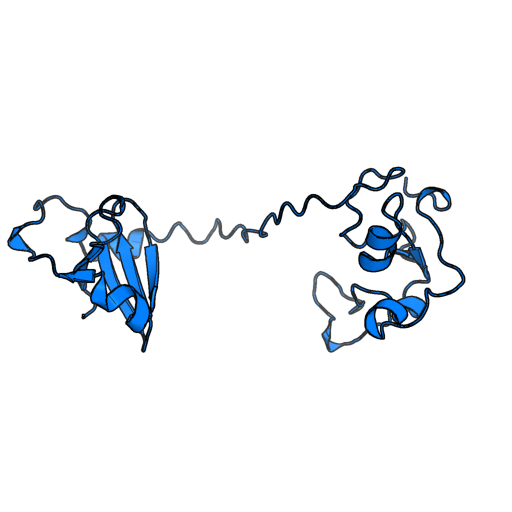LY A O 1
ATOM 1017 N N . GLN A 1 136 ? 12.391 3.726 -12.755 1.00 79.38 136 GLN A N 1
ATOM 1018 C CA . GLN A 1 136 ? 12.929 4.278 -11.520 1.00 79.38 136 GLN A CA 1
ATOM 1019 C C . GLN A 1 136 ? 12.753 5.796 -11.552 1.00 79.38 136 GLN A C 1
ATOM 1021 O O . GLN A 1 136 ? 12.727 6.403 -12.621 1.00 79.38 136 GLN A O 1
ATOM 1026 N N . THR A 1 137 ? 12.560 6.409 -10.388 1.00 73.38 137 THR A N 1
ATOM 1027 C CA . THR A 1 137 ? 12.485 7.870 -10.263 1.00 73.38 137 THR A CA 1
ATOM 1028 C C . THR A 1 137 ? 13.154 8.298 -8.970 1.00 73.38 137 THR A C 1
ATOM 1030 O O . THR A 1 137 ? 12.799 7.758 -7.919 1.00 73.38 137 THR A O 1
ATOM 1033 N N . ASP A 1 138 ? 14.004 9.322 -9.015 1.00 73.12 138 ASP A N 1
ATOM 1034 C CA . ASP A 1 138 ? 14.691 9.867 -7.834 1.00 73.12 138 ASP A CA 1
ATOM 1035 C C . ASP A 1 138 ? 13.715 10.267 -6.718 1.00 73.12 138 ASP A C 1
ATOM 1037 O O . ASP A 1 138 ? 13.957 10.022 -5.541 1.00 73.12 138 ASP A O 1
ATOM 1041 N N . ALA A 1 139 ? 12.525 10.755 -7.085 1.00 73.94 139 ALA A N 1
ATOM 1042 C CA . ALA A 1 139 ? 11.447 11.104 -6.155 1.00 73.94 139 ALA A CA 1
ATOM 1043 C C . ALA A 1 139 ? 10.897 9.926 -5.318 1.00 73.94 139 ALA A C 1
ATOM 1045 O O . ALA A 1 139 ? 10.096 10.132 -4.406 1.00 73.94 139 ALA A O 1
ATOM 1046 N N . ARG A 1 140 ? 11.262 8.681 -5.641 1.00 70.94 140 ARG A N 1
ATOM 1047 C CA . ARG A 1 140 ? 10.879 7.473 -4.892 1.00 70.94 140 ARG A CA 1
ATOM 1048 C C . ARG A 1 140 ? 12.049 6.823 -4.169 1.00 70.94 140 ARG A C 1
ATOM 1050 O O . ARG A 1 140 ? 11.827 5.816 -3.495 1.00 70.94 140 ARG A O 1
ATOM 1057 N N . VAL A 1 141 ? 13.259 7.364 -4.306 1.00 80.38 141 VAL A N 1
ATOM 1058 C CA . VAL A 1 141 ? 14.424 6.884 -3.570 1.00 80.38 141 VAL A CA 1
ATOM 1059 C C . VAL A 1 141 ? 14.173 7.118 -2.087 1.00 80.38 141 VAL A C 1
ATOM 1061 O O . VAL A 1 141 ? 13.760 8.188 -1.641 1.00 80.38 141 VAL A O 1
ATOM 1064 N N . SER A 1 142 ? 14.324 6.065 -1.305 1.00 70.81 142 SER A N 1
ATOM 1065 C CA . SER A 1 142 ? 14.179 6.084 0.146 1.00 70.81 142 SER A CA 1
ATOM 1066 C C . SER A 1 142 ? 15.069 4.995 0.719 1.00 70.81 142 SER A C 1
ATOM 1068 O O . SER A 1 142 ? 15.429 4.064 0.006 1.00 70.81 142 SER A O 1
ATOM 1070 N N . ASP A 1 143 ? 15.354 5.050 2.015 1.00 71.19 143 ASP A N 1
ATOM 1071 C CA . ASP A 1 143 ? 16.159 4.025 2.695 1.00 71.19 143 ASP A CA 1
ATOM 1072 C C . ASP A 1 143 ? 15.632 2.591 2.447 1.00 71.19 143 ASP A C 1
ATOM 1074 O O . ASP A 1 143 ? 16.382 1.660 2.174 1.00 71.19 143 ASP A O 1
ATOM 1078 N N . ALA A 1 144 ? 14.304 2.431 2.390 1.00 64.44 144 ALA A N 1
ATOM 1079 C CA . ALA A 1 144 ? 13.641 1.157 2.096 1.00 64.44 144 ALA A CA 1
ATOM 1080 C C . ALA A 1 144 ? 13.533 0.804 0.594 1.00 64.44 144 ALA A C 1
ATOM 1082 O O . ALA A 1 144 ? 13.025 -0.260 0.238 1.00 64.44 144 ALA A O 1
ATOM 1083 N N . SER A 1 145 ? 13.903 1.706 -0.311 1.00 68.25 145 SER A N 1
ATOM 1084 C CA . SER A 1 145 ? 13.814 1.535 -1.768 1.00 68.25 145 SER A CA 1
ATOM 1085 C C . SER A 1 145 ? 14.886 2.404 -2.432 1.00 68.25 145 SER A C 1
ATOM 1087 O O . SER A 1 145 ? 14.558 3.458 -2.983 1.00 68.25 145 SER A O 1
ATOM 1089 N N . PRO A 1 146 ? 16.166 1.994 -2.351 1.00 72.44 146 PRO A N 1
ATOM 1090 C CA . PRO A 1 146 ? 17.294 2.810 -2.806 1.00 72.44 146 PRO A CA 1
ATOM 1091 C C . PRO A 1 146 ? 17.244 3.078 -4.313 1.00 72.44 146 PRO A C 1
ATOM 1093 O O . PRO A 1 146 ? 17.673 4.124 -4.773 1.00 72.44 146 PRO A O 1
ATOM 1096 N N . ASP A 1 147 ? 16.640 2.171 -5.074 1.00 73.56 147 ASP A N 1
ATOM 1097 C CA . ASP A 1 147 ? 16.467 2.293 -6.517 1.00 73.56 147 ASP A CA 1
ATOM 1098 C C . ASP A 1 147 ? 15.343 3.250 -6.955 1.00 73.56 147 ASP A C 1
ATOM 1100 O O . ASP A 1 147 ? 15.145 3.473 -8.146 1.00 73.56 147 ASP A O 1
ATOM 1104 N N . GLY A 1 148 ? 14.500 3.733 -6.034 1.00 77.31 148 GLY A N 1
ATOM 1105 C CA . GLY A 1 148 ? 13.344 4.563 -6.395 1.00 77.31 148 GLY A CA 1
ATOM 1106 C C . GLY A 1 148 ? 12.344 3.881 -7.337 1.00 77.31 148 GLY A C 1
ATOM 1107 O O . GLY A 1 148 ? 11.649 4.529 -8.126 1.00 77.31 148 GLY A O 1
ATOM 1108 N N . ALA A 1 149 ? 12.279 2.552 -7.275 1.00 78.88 149 ALA A N 1
ATOM 1109 C CA . ALA A 1 149 ? 11.445 1.746 -8.146 1.00 78.88 149 ALA A CA 1
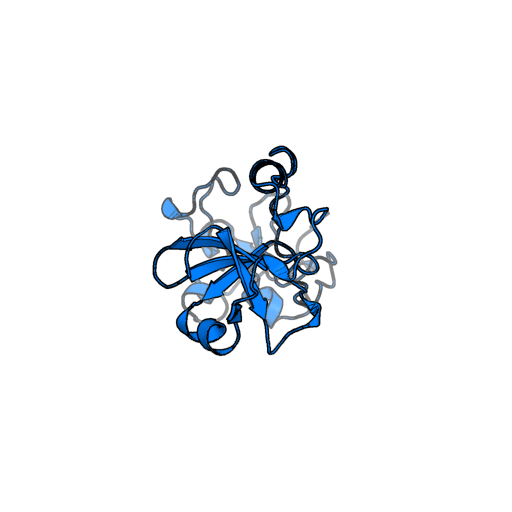ATOM 1110 C C . ALA A 1 149 ? 9.952 1.967 -7.910 1.00 78.88 149 ALA A C 1
ATOM 1112 O O . ALA A 1 149 ? 9.456 1.988 -6.782 1.00 78.88 149 ALA A O 1
ATOM 1113 N N . GLN A 1 150 ? 9.196 1.999 -8.998 1.00 83.50 150 GLN A N 1
ATOM 1114 C CA . GLN A 1 150 ? 7.751 2.179 -8.935 1.00 83.50 150 GLN A CA 1
ATOM 1115 C C . GLN A 1 150 ? 7.053 0.869 -8.555 1.00 83.50 150 GLN A C 1
ATOM 1117 O O . GLN A 1 150 ? 7.525 -0.225 -8.874 1.00 83.50 150 GLN A O 1
ATOM 1122 N N . SER A 1 151 ? 5.937 0.954 -7.826 1.00 80.62 151 SER A N 1
ATOM 1123 C CA . SER A 1 151 ? 5.217 -0.232 -7.324 1.00 80.62 151 SER A CA 1
ATOM 1124 C C . SER A 1 151 ? 4.450 -0.986 -8.414 1.00 80.62 151 SER A C 1
ATOM 1126 O O . SER A 1 151 ? 4.191 -2.179 -8.269 1.00 80.62 151 SER A O 1
ATOM 1128 N N . TYR A 1 152 ? 4.090 -0.303 -9.502 1.00 86.50 152 TYR A N 1
ATOM 1129 C CA . TYR A 1 152 ? 3.341 -0.855 -10.631 1.00 86.50 152 TYR A CA 1
ATOM 1130 C C . TYR A 1 152 ? 4.181 -0.791 -11.908 1.00 86.50 152 TYR A C 1
ATOM 1132 O O . TYR A 1 152 ? 4.983 0.132 -12.054 1.00 86.50 152 TYR A O 1
ATOM 1140 N N . CYS A 1 153 ? 3.986 -1.748 -12.822 1.00 87.06 153 CYS A N 1
ATOM 1141 C CA . CYS A 1 153 ? 4.644 -1.717 -14.127 1.00 87.06 153 CYS A CA 1
ATOM 1142 C C . CYS A 1 153 ? 4.160 -0.514 -14.951 1.00 87.06 153 CYS A C 1
ATOM 1144 O O . CYS A 1 153 ? 3.062 -0.004 -14.710 1.00 87.06 153 CYS A O 1
ATOM 1146 N N . ALA A 1 154 ? 4.962 -0.085 -15.924 1.00 83.88 154 ALA A N 1
ATOM 1147 C CA . ALA A 1 154 ? 4.704 1.060 -16.793 1.00 83.88 154 ALA A CA 1
ATOM 1148 C C . ALA A 1 154 ? 3.289 1.009 -17.388 1.00 83.88 154 ALA A C 1
ATOM 1150 O O . ALA A 1 154 ? 2.522 1.950 -17.217 1.00 83.88 154 ALA A O 1
ATOM 1151 N N . THR A 1 155 ? 2.887 -0.146 -17.919 1.00 82.94 155 THR A N 1
ATOM 1152 C CA . THR A 1 155 ? 1.528 -0.410 -18.406 1.00 82.94 155 THR A CA 1
ATOM 1153 C C . THR A 1 155 ? 0.439 -0.128 -17.369 1.00 82.94 155 THR A C 1
ATOM 1155 O O . THR A 1 155 ? -0.521 0.592 -17.627 1.00 82.94 155 THR A O 1
ATOM 1158 N N . CYS A 1 156 ? 0.564 -0.676 -16.155 1.00 84.06 156 CYS A N 1
ATOM 1159 C CA . CYS A 1 156 ? -0.433 -0.463 -15.103 1.00 84.06 156 CYS A CA 1
ATOM 1160 C C . CYS A 1 156 ? -0.459 0.980 -14.587 1.00 84.06 156 CYS A C 1
ATOM 1162 O O . CYS A 1 156 ? -1.427 1.353 -13.917 1.00 84.06 156 CYS A O 1
ATOM 1164 N N . ARG A 1 157 ? 0.593 1.761 -14.864 1.00 81.19 157 ARG A N 1
ATOM 1165 C CA . ARG A 1 157 ? 0.650 3.201 -14.596 1.00 81.19 157 ARG A CA 1
ATOM 1166 C C . ARG A 1 157 ? -0.016 4.017 -15.703 1.00 81.19 157 ARG A C 1
ATOM 1168 O O . ARG A 1 157 ? -0.592 5.050 -15.384 1.00 81.19 157 ARG A O 1
ATOM 1175 N N . THR A 1 158 ? 0.025 3.555 -16.950 1.00 78.56 158 THR A N 1
ATOM 1176 C CA . THR A 1 158 ? -0.599 4.223 -18.105 1.00 78.56 158 THR A CA 1
ATOM 1177 C C . THR A 1 158 ? -1.996 3.689 -18.457 1.00 78.56 158 THR A C 1
ATOM 1179 O O . THR A 1 158 ? -2.640 4.259 -19.326 1.00 78.56 158 THR A O 1
ATOM 1182 N N . ASN A 1 159 ? -2.499 2.659 -17.752 1.00 65.75 159 ASN A N 1
ATOM 1183 C CA . ASN A 1 159 ? -3.755 1.937 -18.049 1.00 65.75 159 ASN A CA 1
ATOM 1184 C C . ASN A 1 159 ? -3.790 1.292 -19.455 1.00 65.75 159 ASN A C 1
ATOM 1186 O O . ASN A 1 159 ? -4.869 1.077 -20.002 1.00 65.75 159 ASN A O 1
ATOM 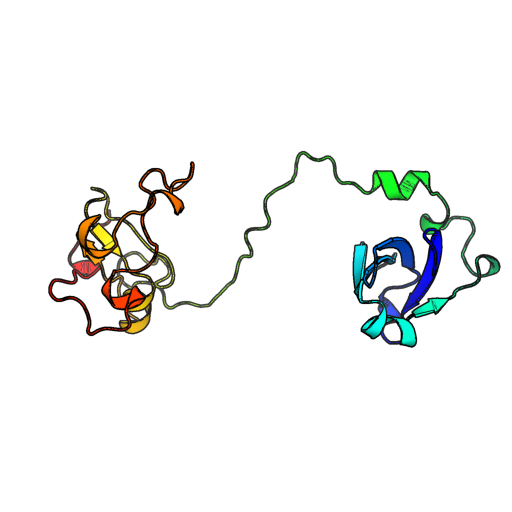1190 N N . ASP A 1 160 ? -2.629 0.954 -20.013 1.00 56.91 160 ASP A N 1
ATOM 1191 C CA . ASP A 1 160 ? -2.512 0.368 -21.355 1.00 56.91 160 ASP A CA 1
ATOM 1192 C C . ASP A 1 160 ? -2.601 -1.183 -21.341 1.00 56.91 160 ASP A C 1
ATOM 1194 O O . ASP A 1 160 ? -2.751 -1.798 -20.277 1.00 56.91 160 ASP A O 1
ATOM 1198 N N . GLU A 1 161 ? -2.543 -1.838 -22.506 1.00 56.72 161 GLU A N 1
ATOM 1199 C CA . GLU A 1 161 ? -2.644 -3.300 -22.646 1.00 56.72 161 GLU A CA 1
ATOM 1200 C C . GLU A 1 161 ? -1.491 -4.055 -21.955 1.00 56.72 161 GLU A C 1
ATOM 1202 O O . GLU A 1 161 ? -0.367 -3.553 -21.891 1.00 56.72 161 GLU A O 1
ATOM 1207 N N . PRO A 1 162 ? -1.731 -5.277 -21.425 1.00 56.91 162 PRO A N 1
ATOM 1208 C CA . PRO A 1 162 ? -0.735 -6.016 -20.652 1.00 56.91 162 PRO A CA 1
ATOM 1209 C C . PRO A 1 162 ? 0.574 -6.194 -21.430 1.00 56.91 162 PRO A C 1
ATOM 1211 O O . PRO A 1 162 ? 0.583 -6.709 -22.547 1.00 56.91 162 PRO A O 1
ATOM 1214 N N . LEU A 1 163 ? 1.686 -5.797 -20.802 1.00 61.12 163 LEU A N 1
ATOM 1215 C CA . LEU A 1 163 ? 3.019 -5.893 -21.389 1.00 61.12 163 LEU A CA 1
ATOM 1216 C C . LEU A 1 163 ? 3.296 -7.341 -21.835 1.00 61.12 163 LEU A C 1
ATOM 1218 O O . LEU A 1 163 ? 3.172 -8.283 -21.043 1.00 61.12 163 LEU A O 1
ATOM 1222 N N . ARG A 1 164 ? 3.671 -7.531 -23.106 1.00 64.56 164 ARG A N 1
ATOM 1223 C CA . ARG A 1 164 ? 4.117 -8.842 -23.604 1.00 64.56 164 ARG A CA 1
ATOM 1224 C C . ARG A 1 164 ? 5.403 -9.256 -22.883 1.00 64.56 164 ARG A C 1
ATOM 1226 O O . ARG A 1 164 ? 6.247 -8.417 -22.594 1.00 64.56 164 ARG A O 1
ATOM 1233 N N . GLY A 1 165 ? 5.549 -10.551 -22.597 1.00 73.56 165 GLY A N 1
ATOM 1234 C CA . GLY A 1 165 ? 6.722 -11.090 -21.890 1.00 73.56 165 GLY A CA 1
ATOM 1235 C C . GLY A 1 165 ? 6.561 -11.235 -20.373 1.00 73.56 165 GLY A C 1
ATOM 1236 O O . GLY A 1 165 ? 7.542 -11.467 -19.671 1.00 73.56 165 GLY A O 1
ATOM 1237 N N . ALA A 1 166 ? 5.336 -11.133 -19.854 1.00 83.00 166 ALA A N 1
ATOM 1238 C CA . ALA A 1 166 ? 5.059 -11.387 -18.447 1.00 83.00 166 ALA A CA 1
ATOM 1239 C C . ALA A 1 166 ? 5.421 -12.831 -18.047 1.00 83.00 166 ALA A C 1
ATOM 1241 O O . ALA A 1 166 ? 4.957 -13.792 -18.666 1.00 83.00 166 ALA A O 1
ATOM 1242 N N . ARG A 1 167 ? 6.207 -12.997 -16.980 1.00 88.19 167 ARG A N 1
ATOM 1243 C CA . ARG A 1 167 ? 6.555 -14.308 -16.412 1.00 88.19 167 ARG A CA 1
ATOM 1244 C C . ARG A 1 167 ? 5.671 -14.602 -15.207 1.00 88.19 167 ARG A C 1
ATOM 1246 O O . ARG A 1 167 ? 5.484 -13.748 -14.346 1.00 88.19 167 ARG A O 1
ATOM 1253 N N . ARG A 1 168 ? 5.119 -15.809 -15.122 1.00 88.50 168 ARG A N 1
ATOM 1254 C CA . ARG A 1 168 ? 4.322 -16.226 -13.959 1.00 88.50 168 ARG A CA 1
ATOM 1255 C C . ARG A 1 168 ? 5.205 -16.734 -12.840 1.00 88.50 168 ARG A C 1
ATOM 1257 O O . ARG A 1 168 ? 6.279 -17.260 -13.101 1.00 88.50 168 ARG A O 1
ATOM 1264 N N . CYS A 1 169 ? 4.699 -16.639 -11.616 1.00 88.31 169 CYS A N 1
ATOM 1265 C CA . CYS A 1 169 ? 5.357 -17.134 -10.415 1.00 88.31 169 CYS A CA 1
ATOM 1266 C C . CYS A 1 169 ? 5.808 -18.599 -10.522 1.00 88.31 169 CYS A C 1
ATOM 1268 O O . CYS A 1 169 ? 6.888 -18.912 -10.052 1.00 88.31 169 CYS A O 1
ATOM 1270 N N . SER A 1 170 ? 5.026 -19.487 -11.142 1.00 87.31 170 SER A N 1
ATOM 1271 C CA . SER A 1 170 ? 5.412 -20.886 -11.409 1.00 87.31 170 SER A CA 1
ATOM 1272 C C . SER A 1 170 ? 6.591 -21.048 -12.371 1.00 87.31 170 SER A C 1
ATOM 1274 O O . SER A 1 170 ? 7.305 -22.043 -12.303 1.00 87.31 170 SER A O 1
ATOM 1276 N N . SER A 1 171 ? 6.811 -20.081 -13.262 1.00 83.75 171 SER A N 1
ATOM 1277 C CA . SER A 1 171 ? 7.885 -20.107 -14.262 1.00 83.75 171 SER A CA 1
ATOM 1278 C C . SER A 1 171 ? 9.201 -19.520 -13.744 1.00 83.75 171 SER A C 1
ATOM 1280 O O . SER A 1 171 ? 10.193 -19.511 -14.474 1.00 83.75 171 SER A O 1
ATOM 1282 N N . ILE A 1 172 ? 9.215 -18.997 -12.521 1.00 78.50 172 ILE A N 1
ATOM 1283 C CA . ILE A 1 172 ? 10.402 -18.446 -11.875 1.00 78.50 172 ILE A CA 1
ATOM 1284 C C . ILE A 1 172 ? 10.630 -19.186 -10.561 1.00 78.50 172 ILE A C 1
ATOM 1286 O O . ILE A 1 172 ? 9.716 -19.371 -9.763 1.00 78.50 172 ILE A O 1
ATOM 1290 N N . ALA A 1 173 ? 11.857 -19.636 -10.329 1.00 59.38 173 ALA A N 1
ATOM 1291 C CA . ALA A 1 173 ? 12.222 -20.180 -9.034 1.00 59.38 173 ALA A CA 1
ATOM 1292 C C . ALA A 1 173 ? 12.264 -19.016 -8.033 1.00 59.38 173 ALA A C 1
ATOM 1294 O O . ALA A 1 173 ? 13.176 -18.201 -8.062 1.00 59.38 173 ALA A O 1
ATOM 1295 N N . LEU A 1 174 ? 11.222 -18.888 -7.214 1.00 61.31 174 LEU A N 1
ATOM 1296 C CA . LEU A 1 174 ? 11.277 -18.145 -5.960 1.00 61.31 174 LEU A CA 1
ATOM 1297 C C . LEU A 1 174 ? 11.483 -19.202 -4.874 1.00 61.31 174 LEU A C 1
ATOM 1299 O O . LEU A 1 174 ? 10.484 -19.688 -4.337 1.00 61.31 174 LEU A O 1
ATOM 1303 N N . ARG A 1 175 ? 12.715 -19.663 -4.641 1.00 44.94 175 ARG A N 1
ATOM 1304 C CA . ARG A 1 175 ? 12.977 -20.573 -3.518 1.00 44.94 175 ARG A CA 1
ATOM 1305 C C . ARG A 1 175 ? 13.363 -19.808 -2.258 1.00 44.94 175 ARG A C 1
ATOM 1307 O O . ARG A 1 175 ? 13.849 -18.663 -2.354 1.00 44.94 175 ARG A O 1
#

Radius of gyration: 25.52 Å; Cα contacts (8 Å, |Δi|>4): 285; chains: 1; bounding box: 43×47×67 Å

pLDDT: mean 73.93, std 15.1, range [39.12, 91.25]

Secondary structure (DSSP, 8-state):
--TT-EEEETT-GGG-EEEEEEEETTEEEEEETTTEEEEEEHHHHGGGEEE--GGGS-TT-TTS-HHHHHTTS--GGG-----------PPBPTTT--BTTS--B-TTSSEEE-HHHHHHHSSS-EEEETTTTT-B-GGG-BTTBTT-B-SS-HHHHHT-SPPTTPEEGGGS---